Protein AF-A0A194VTD6-F1 (afdb_monomer_lite)

pLDDT: mean 92.46, std 7.03, range [59.22, 97.88]

Radius of gyration: 15.74 Å; chains: 1; bounding box: 30×42×41 Å

InterPro domains:
  IPR021122 RNA ligase domain, REL/Rln2 [PF09414] (7-98)

Structure (mmCIF, N/CA/C/O backbone):
data_AF-A0A194VTD6-F1
#
_entry.id   AF-A0A194VTD6-F1
#
loop_
_atom_site.group_PDB
_atom_site.id
_atom_site.type_symbol
_atom_site.label_atom_id
_atom_site.label_alt_id
_atom_site.label_comp_id
_atom_site.label_asym_id
_atom_site.label_entity_id
_atom_site.label_seq_id
_atom_site.pdbx_PDB_ins_code
_atom_site.Cartn_x
_atom_site.Cartn_y
_atom_site.Cartn_z
_atom_site.occupancy
_atom_site.B_iso_or_equiv
_atom_site.auth_seq_id
_atom_site.auth_comp_id
_atom_site.auth_asym_id
_atom_site.auth_atom_id
_atom_site.pdbx_PDB_model_num
ATOM 1 N N . MET A 1 1 ? -6.845 14.502 24.124 1.00 60.41 1 MET A N 1
ATOM 2 C CA . MET A 1 1 ? -7.285 13.258 23.457 1.00 60.41 1 MET A CA 1
ATOM 3 C C . MET A 1 1 ? -6.384 13.083 22.248 1.00 60.41 1 MET A C 1
ATOM 5 O O . MET A 1 1 ? -6.296 14.014 21.458 1.00 60.41 1 MET A O 1
ATOM 9 N N . VAL A 1 2 ? -5.611 12.001 22.196 1.00 68.38 2 VAL A N 1
ATOM 10 C CA . VAL A 1 2 ? -4.56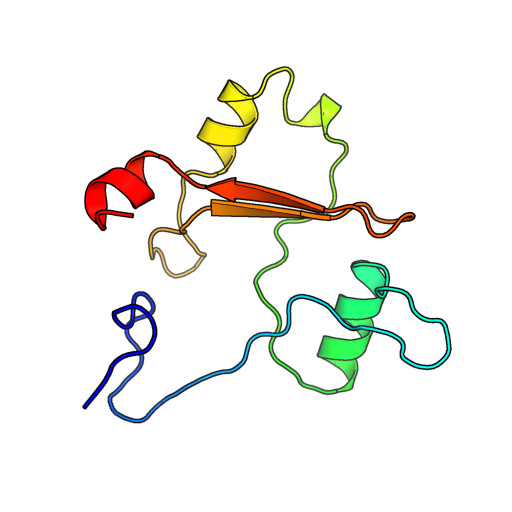8 11.802 21.178 1.00 68.38 2 VAL A CA 1
ATOM 11 C C . VAL A 1 2 ? -5.235 11.408 19.861 1.00 68.38 2 VAL A C 1
ATOM 13 O O . VAL A 1 2 ? -6.100 10.536 19.851 1.00 68.38 2 VAL A O 1
ATOM 16 N N . THR A 1 3 ? -4.879 12.070 18.764 1.00 84.06 3 THR A N 1
ATOM 17 C CA . THR A 1 3 ? -5.304 11.673 17.418 1.00 84.06 3 THR A CA 1
ATOM 18 C C . THR A 1 3 ? -4.305 10.669 16.849 1.00 84.06 3 THR A C 1
ATOM 20 O O . THR A 1 3 ? -3.101 10.784 17.078 1.00 84.06 3 THR A O 1
ATOM 23 N N . ILE A 1 4 ? -4.780 9.681 16.089 1.00 89.12 4 ILE A N 1
ATOM 24 C CA . ILE A 1 4 ? -3.889 8.776 15.355 1.00 89.12 4 ILE A CA 1
ATOM 25 C C . ILE A 1 4 ? -3.344 9.551 14.159 1.00 89.12 4 ILE A C 1
ATOM 27 O O . ILE A 1 4 ? -4.109 9.961 13.283 1.00 89.12 4 ILE A O 1
ATOM 31 N N . ASN A 1 5 ? -2.033 9.790 14.163 1.00 87.81 5 ASN A N 1
ATOM 32 C CA . ASN A 1 5 ? -1.310 10.467 13.088 1.00 87.81 5 ASN A CA 1
ATOM 33 C C . ASN A 1 5 ? -1.965 11.792 12.629 1.00 87.81 5 ASN A C 1
ATOM 35 O O . ASN A 1 5 ? -2.116 12.054 11.438 1.00 87.81 5 ASN A O 1
ATOM 39 N N . GLY A 1 6 ? -2.459 12.604 13.571 1.00 88.31 6 GLY A N 1
ATOM 40 C CA . GLY A 1 6 ? -3.089 13.894 13.265 1.00 88.31 6 GLY A CA 1
ATOM 41 C C . GLY A 1 6 ? -4.488 13.825 12.634 1.00 88.31 6 GLY A C 1
ATOM 42 O O . GLY A 1 6 ? -4.997 14.863 12.228 1.00 88.31 6 GLY A O 1
ATOM 43 N N . ASN A 1 7 ? -5.124 12.645 12.556 1.00 90.38 7 ASN A N 1
ATOM 44 C CA . ASN A 1 7 ? -6.435 12.444 11.919 1.00 90.38 7 ASN A CA 1
ATOM 45 C C . ASN A 1 7 ? -6.495 13.011 10.486 1.00 90.38 7 ASN A C 1
ATOM 47 O O . ASN A 1 7 ? -7.400 13.763 10.130 1.00 90.38 7 ASN A O 1
ATOM 51 N N . ARG A 1 8 ? -5.524 12.644 9.640 1.00 87.06 8 ARG A N 1
ATOM 52 C CA . ARG A 1 8 ? -5.418 13.129 8.244 1.00 87.06 8 ARG A CA 1
ATOM 53 C C . ARG A 1 8 ? -6.630 12.769 7.371 1.00 87.06 8 ARG A C 1
ATOM 55 O O . ARG A 1 8 ? -6.860 13.393 6.339 1.00 87.06 8 ARG A O 1
ATOM 62 N N . HIS A 1 9 ? -7.419 11.794 7.815 1.00 86.88 9 HIS A N 1
ATOM 63 C CA . HIS A 1 9 ? -8.677 11.386 7.205 1.00 86.88 9 HIS A CA 1
ATOM 64 C C . HIS A 1 9 ? -9.898 12.160 7.754 1.00 86.88 9 HIS A C 1
ATOM 66 O O . HIS A 1 9 ? -10.962 12.124 7.154 1.00 86.88 9 HIS A O 1
ATOM 72 N N . GLY A 1 10 ? -9.782 12.940 8.825 1.00 89.12 10 GLY A N 1
ATOM 73 C CA . GLY A 1 10 ? -10.894 13.772 9.297 1.00 89.12 10 GLY A CA 1
ATOM 74 C C . GLY A 1 10 ? -12.083 12.973 9.839 1.00 89.12 10 GLY A C 1
ATOM 75 O O . GLY A 1 10 ? -13.219 13.396 9.664 1.00 89.12 10 GLY A O 1
ATOM 76 N N . TYR A 1 11 ? -11.828 11.834 10.489 1.00 89.94 11 TYR A N 1
ATOM 77 C CA . TYR A 1 11 ? -12.855 11.102 11.235 1.00 89.94 11 TYR A CA 1
ATOM 78 C C . TYR A 1 11 ? -13.472 11.974 12.327 1.00 89.94 11 TYR A C 1
ATOM 80 O O . TYR A 1 11 ? -12.787 12.816 12.924 1.00 89.94 11 TYR A O 1
ATOM 88 N N . GLU A 1 12 ? -14.748 11.737 12.620 1.00 92.12 12 GLU A N 1
ATOM 89 C CA . GLU A 1 12 ? -15.414 12.362 13.756 1.00 92.12 12 GLU A CA 1
ATOM 90 C C . GLU A 1 12 ? -14.746 11.970 15.079 1.00 92.12 12 GLU A C 1
ATOM 92 O O . GLU A 1 12 ? -14.044 10.961 15.206 1.00 92.12 12 GLU A O 1
ATOM 97 N N . LYS A 1 13 ? -14.963 12.786 16.111 1.00 89.56 13 LYS A N 1
ATOM 98 C CA . LYS A 1 13 ? -14.370 12.545 17.425 1.00 89.56 13 LYS A CA 1
ATOM 99 C C . LYS A 1 13 ? -14.848 11.202 17.987 1.00 89.56 13 LYS A C 1
ATOM 101 O O . LYS A 1 13 ? -16.033 11.015 18.229 1.00 89.56 13 LYS A O 1
ATOM 106 N N . GLY A 1 14 ? -13.897 10.316 18.275 1.00 88.50 14 GLY A N 1
ATOM 107 C CA . GLY A 1 14 ? -14.169 8.985 18.823 1.00 88.50 14 GLY A CA 1
ATOM 108 C C . GLY A 1 14 ? -14.494 7.925 17.769 1.00 88.50 14 GLY A C 1
ATOM 109 O O . GLY A 1 14 ? -14.682 6.771 18.142 1.00 88.50 14 GLY A O 1
ATOM 110 N N . GLN A 1 15 ? -14.523 8.285 16.482 1.00 92.25 15 GLN A N 1
ATOM 111 C CA . GLN A 1 15 ? -14.637 7.321 15.393 1.00 92.25 15 GLN A CA 1
ATOM 112 C C . GLN A 1 15 ? -13.265 6.879 14.895 1.00 92.25 15 GLN A C 1
ATOM 114 O O . GLN A 1 15 ? -12.337 7.679 14.746 1.00 92.25 15 GLN A O 1
ATOM 119 N N . HIS A 1 16 ? -13.164 5.584 14.615 1.00 91.69 16 HIS A N 1
ATOM 120 C CA . HIS A 1 16 ? -11.982 4.940 14.071 1.00 91.69 16 HIS A CA 1
ATOM 121 C C . HIS A 1 16 ? -12.417 3.819 13.136 1.00 91.69 16 HIS A C 1
ATOM 123 O O . HIS A 1 16 ? -13.374 3.104 13.423 1.00 91.69 16 HIS A O 1
ATOM 129 N N . GLU A 1 17 ? -11.670 3.638 12.056 1.00 93.12 17 GLU A N 1
ATOM 130 C CA . GLU A 1 17 ? -11.852 2.530 11.128 1.00 93.12 17 GLU A CA 1
ATOM 131 C C . GLU A 1 17 ? -10.524 1.806 10.926 1.00 93.12 17 GLU A C 1
ATOM 133 O O . GLU A 1 17 ? -9.448 2.412 10.940 1.00 93.12 17 GLU A O 1
ATOM 138 N N . PHE A 1 18 ? -10.610 0.492 10.746 1.00 95.19 18 PHE A N 1
ATOM 139 C CA . PHE A 1 18 ? -9.474 -0.357 10.429 1.00 95.19 18 PHE A CA 1
ATOM 140 C C . PHE A 1 18 ? -9.497 -0.703 8.943 1.00 95.19 18 PHE A C 1
ATOM 142 O O . PHE A 1 18 ? -10.514 -1.168 8.438 1.00 95.19 18 PHE A O 1
ATOM 149 N N . PHE A 1 19 ? -8.357 -0.532 8.273 1.00 96.38 19 PHE A N 1
ATOM 150 C CA . PHE A 1 19 ? -8.183 -0.905 6.873 1.00 96.38 19 PHE A CA 1
ATOM 151 C C . PHE A 1 19 ? -7.096 -1.966 6.757 1.00 96.38 19 PHE A C 1
ATOM 153 O O . PHE A 1 19 ? -5.922 -1.700 7.033 1.00 96.38 19 PHE A O 1
ATOM 160 N N . VAL A 1 20 ? -7.468 -3.163 6.309 1.00 97.81 20 VAL A N 1
ATOM 161 C CA . VAL A 1 20 ? -6.493 -4.209 6.015 1.00 97.81 20 VAL A CA 1
ATOM 162 C C . VAL A 1 20 ? -5.671 -3.807 4.794 1.00 97.81 20 VAL A C 1
ATOM 164 O O . VAL A 1 20 ? -6.189 -3.301 3.798 1.00 97.81 20 VAL A O 1
ATOM 167 N N . TYR A 1 21 ? -4.363 -4.028 4.870 1.00 96.88 21 TYR A N 1
ATOM 168 C CA . TYR A 1 21 ? -3.482 -3.900 3.714 1.00 96.88 21 TYR A CA 1
ATOM 169 C C . TYR A 1 21 ? -2.843 -5.235 3.343 1.00 96.88 21 TYR A C 1
ATOM 171 O O . TYR A 1 21 ? -2.560 -5.448 2.171 1.00 96.88 21 TYR A O 1
ATOM 179 N N . THR A 1 22 ? -2.594 -6.136 4.292 1.00 95.69 22 THR A N 1
ATOM 180 C CA . THR A 1 22 ? -1.986 -7.452 4.052 1.00 95.69 22 THR A CA 1
ATOM 181 C C . THR A 1 22 ? -2.543 -8.466 5.038 1.00 95.69 22 THR A C 1
ATOM 183 O O . THR A 1 22 ? -2.922 -8.091 6.146 1.00 95.69 22 THR A O 1
ATOM 186 N N . ILE A 1 23 ? -2.520 -9.739 4.655 1.00 95.44 23 ILE A N 1
ATOM 187 C CA . ILE A 1 23 ? -2.793 -10.872 5.543 1.00 95.44 23 ILE A CA 1
ATOM 188 C C . ILE A 1 23 ? -1.525 -11.729 5.626 1.00 95.44 23 ILE A C 1
ATOM 190 O O . ILE A 1 23 ? -0.799 -11.865 4.637 1.00 95.44 23 ILE A O 1
ATOM 194 N N . TRP A 1 24 ? -1.226 -12.235 6.820 1.00 95.69 24 TRP A N 1
ATOM 195 C CA . TRP A 1 24 ? -0.128 -13.165 7.071 1.00 95.69 24 TRP A CA 1
ATOM 196 C C . TRP A 1 24 ? -0.707 -14.543 7.368 1.00 95.69 24 TRP A C 1
ATOM 198 O O . TRP A 1 24 ? -1.525 -14.679 8.278 1.00 95.69 24 TRP A O 1
ATOM 208 N N . ASP A 1 25 ? -0.281 -15.539 6.602 1.00 95.00 25 ASP A N 1
ATOM 209 C CA . ASP A 1 25 ? -0.588 -16.939 6.856 1.00 95.00 25 ASP A CA 1
ATOM 210 C C . ASP A 1 25 ? 0.373 -17.467 7.926 1.00 95.00 25 ASP A C 1
ATOM 212 O O . ASP A 1 25 ? 1.584 -17.550 7.708 1.00 95.00 25 ASP A O 1
ATOM 216 N N . ILE A 1 26 ? -0.159 -17.789 9.107 1.00 97.62 26 ILE A N 1
ATOM 217 C CA . ILE A 1 26 ? 0.645 -18.296 10.224 1.00 97.62 26 ILE A CA 1
ATOM 218 C C . ILE A 1 26 ? 1.146 -19.714 9.931 1.00 97.62 26 ILE A C 1
ATOM 220 O O . ILE A 1 26 ? 2.275 -20.032 10.293 1.00 97.62 26 ILE A O 1
ATOM 224 N N . ASP A 1 27 ? 0.375 -20.553 9.248 1.00 97.75 27 ASP A N 1
ATOM 225 C CA . ASP A 1 27 ? 0.767 -21.943 9.012 1.00 97.75 27 ASP A CA 1
ATOM 226 C C . ASP A 1 27 ? 1.823 -22.035 7.906 1.00 97.75 27 ASP A C 1
ATOM 228 O O . ASP A 1 27 ? 2.787 -22.794 8.015 1.00 97.75 27 ASP A O 1
ATOM 232 N N . ARG A 1 28 ? 1.683 -21.218 6.855 1.00 94.81 28 ARG A N 1
ATOM 233 C CA . ARG A 1 28 ? 2.635 -21.168 5.732 1.00 94.81 28 ARG A CA 1
ATOM 234 C C . ARG A 1 28 ? 3.809 -20.221 5.949 1.00 94.81 28 ARG A C 1
ATOM 236 O O . ARG A 1 28 ? 4.767 -20.271 5.184 1.00 94.81 28 ARG A O 1
ATOM 243 N N . GLN A 1 29 ? 3.751 -19.381 6.984 1.00 95.25 29 GLN A N 1
ATOM 244 C CA . GLN A 1 29 ? 4.769 -18.370 7.285 1.00 95.25 29 GLN A CA 1
ATOM 245 C C . GLN A 1 29 ? 5.050 -17.450 6.084 1.00 95.25 29 GLN A C 1
ATOM 247 O O . GLN A 1 29 ? 6.197 -17.109 5.787 1.00 95.25 29 GLN A O 1
ATOM 252 N N . GLU A 1 30 ? 3.990 -17.029 5.393 1.00 93.69 30 GLU A N 1
ATOM 253 C CA . GLU A 1 30 ? 4.087 -16.155 4.227 1.00 93.69 30 GLU A CA 1
ATOM 254 C C . GLU A 1 30 ? 2.967 -15.111 4.188 1.00 93.69 30 GLU A C 1
ATOM 256 O O . GLU A 1 30 ? 1.913 -15.244 4.814 1.00 93.69 30 GLU A O 1
ATOM 261 N N . ARG A 1 31 ? 3.189 -14.029 3.433 1.00 94.25 31 ARG A N 1
ATOM 262 C CA . ARG A 1 31 ? 2.123 -13.062 3.146 1.00 94.25 31 ARG A CA 1
ATOM 263 C C . ARG A 1 31 ? 1.211 -13.634 2.075 1.00 94.25 31 ARG A C 1
ATOM 265 O O . ARG A 1 31 ? 1.696 -14.124 1.060 1.00 94.25 31 ARG A O 1
ATOM 272 N N . PHE A 1 32 ? -0.094 -13.451 2.246 1.00 95.25 32 PHE A N 1
ATOM 273 C CA . PHE A 1 32 ? -1.037 -13.698 1.164 1.00 95.25 32 PHE A CA 1
ATOM 274 C C . PHE A 1 32 ? -0.683 -12.854 -0.069 1.00 95.25 32 PHE A C 1
ATOM 276 O O . PHE A 1 32 ? -0.368 -11.663 0.074 1.00 95.25 32 PHE A O 1
ATOM 283 N N . PRO A 1 33 ? -0.806 -13.421 -1.283 1.00 95.62 33 PRO A N 1
ATOM 284 C CA . PRO A 1 33 ? -0.822 -12.637 -2.508 1.00 95.62 33 PRO A CA 1
ATOM 285 C C . PRO A 1 33 ? -1.860 -11.504 -2.423 1.00 95.62 33 PRO A C 1
ATOM 287 O O . PRO A 1 33 ? -2.907 -11.683 -1.788 1.00 95.62 33 PRO A O 1
ATOM 290 N N . PRO A 1 34 ? -1.632 -10.346 -3.072 1.00 96.62 34 PRO A N 1
ATOM 291 C CA . PRO A 1 34 ? -2.569 -9.222 -3.035 1.00 96.62 34 PRO A CA 1
ATOM 292 C C . PRO A 1 34 ? -4.005 -9.610 -3.419 1.00 96.62 34 PRO A C 1
ATOM 294 O O . PRO A 1 34 ? -4.933 -9.258 -2.697 1.00 96.62 34 PRO A O 1
ATOM 297 N N . GLY A 1 35 ? -4.177 -10.429 -4.464 1.00 96.50 35 GLY A N 1
ATOM 298 C CA . GLY A 1 35 ? -5.502 -10.875 -4.911 1.00 96.50 35 GLY A CA 1
ATOM 299 C C . GLY A 1 35 ? -6.223 -11.746 -3.882 1.00 96.50 35 GLY A C 1
ATOM 300 O O . GLY A 1 35 ? -7.422 -11.591 -3.675 1.00 96.50 35 GLY A O 1
ATOM 301 N N . LEU A 1 36 ? -5.483 -12.596 -3.161 1.00 96.12 36 LEU A N 1
ATOM 302 C CA . LEU A 1 36 ? -6.048 -13.393 -2.072 1.00 96.12 36 LEU A CA 1
ATOM 303 C C . LEU A 1 36 ? -6.403 -12.510 -0.868 1.00 96.12 36 LEU A C 1
ATOM 305 O O . LEU A 1 36 ? -7.429 -12.718 -0.233 1.00 96.12 36 LEU A O 1
ATOM 309 N N . THR A 1 37 ? -5.598 -11.481 -0.581 1.00 96.44 37 THR A N 1
ATOM 310 C CA . THR A 1 37 ? -5.938 -10.488 0.450 1.00 96.44 37 THR A CA 1
ATOM 311 C C . THR A 1 37 ? -7.248 -9.764 0.117 1.00 96.44 37 THR A C 1
ATOM 313 O O . THR A 1 37 ? -8.077 -9.599 1.008 1.00 96.44 37 THR A O 1
ATOM 316 N N . GLU A 1 38 ? -7.455 -9.367 -1.144 1.00 97.50 38 GLU A N 1
ATOM 317 C CA . GLU A 1 38 ? -8.701 -8.733 -1.611 1.00 97.50 38 GLU A CA 1
ATOM 318 C C . GLU A 1 38 ? -9.914 -9.658 -1.482 1.00 97.50 38 GLU A C 1
ATOM 320 O O . GLU A 1 38 ? -10.952 -9.259 -0.948 1.00 97.50 38 GLU A O 1
ATOM 325 N N . GLU A 1 39 ? -9.777 -10.906 -1.935 1.00 97.50 39 GLU A N 1
ATOM 326 C CA . GLU A 1 39 ? -10.829 -11.917 -1.830 1.00 97.50 39 GLU A CA 1
ATOM 327 C C . GLU A 1 39 ? -11.245 -12.132 -0.371 1.00 97.50 39 GLU A C 1
ATOM 329 O O . GLU A 1 39 ? -12.432 -12.062 -0.039 1.00 97.50 39 GLU A O 1
ATOM 334 N N . TRP A 1 40 ? -10.266 -12.317 0.517 1.00 97.62 40 TRP A N 1
ATOM 335 C CA . TRP A 1 40 ? -10.518 -12.566 1.931 1.00 97.62 40 TRP A CA 1
ATOM 336 C C . TRP A 1 40 ? -11.111 -11.350 2.632 1.00 97.62 40 TRP A C 1
ATOM 338 O O . TRP A 1 40 ? -12.113 -11.499 3.330 1.00 97.62 40 TRP A O 1
ATOM 348 N N . ALA A 1 41 ? -10.565 -10.150 2.406 1.00 97.31 41 ALA A N 1
ATOM 349 C CA . ALA A 1 41 ? -11.106 -8.914 2.967 1.00 97.31 41 ALA A CA 1
ATOM 350 C C . ALA A 1 41 ? -12.587 -8.742 2.599 1.00 97.31 41 ALA A C 1
ATOM 352 O O . ALA A 1 41 ? -13.422 -8.510 3.474 1.00 97.31 41 ALA A O 1
ATOM 353 N N . LYS A 1 42 ? -12.929 -8.965 1.323 1.00 97.12 42 LYS A N 1
ATOM 354 C CA . LYS A 1 42 ? -14.313 -8.921 0.843 1.00 97.12 42 LYS A CA 1
ATOM 355 C C . LYS A 1 42 ? -15.183 -10.004 1.483 1.00 97.12 42 LYS A C 1
ATOM 357 O O . LYS A 1 42 ? -16.282 -9.694 1.934 1.00 97.12 42 LYS A O 1
ATOM 362 N N . SER A 1 43 ? -14.711 -11.251 1.528 1.00 97.88 43 SER A N 1
ATOM 363 C CA . SER A 1 43 ? -15.478 -12.380 2.080 1.00 97.88 43 SER A CA 1
ATOM 364 C C . SER A 1 43 ? -15.785 -12.223 3.574 1.00 97.88 43 SER A C 1
ATOM 366 O O . SER A 1 43 ? -16.851 -12.629 4.029 1.00 97.88 43 SER A O 1
ATOM 368 N N . LEU A 1 44 ? -14.879 -11.585 4.320 1.00 97.06 44 LEU A N 1
ATOM 369 C CA . LEU A 1 44 ? -14.996 -11.353 5.758 1.00 97.06 44 LEU A CA 1
ATOM 370 C C . LEU A 1 44 ? -15.661 -10.011 6.102 1.00 97.06 44 LEU A C 1
ATOM 372 O O . LEU A 1 44 ? -15.854 -9.716 7.279 1.00 97.06 44 LEU A O 1
ATOM 376 N N . GLY A 1 45 ? -15.989 -9.181 5.105 1.00 97.12 45 GLY A N 1
ATOM 377 C CA . GLY A 1 45 ? -16.554 -7.847 5.326 1.00 97.12 45 GLY A CA 1
ATOM 378 C C . GLY A 1 45 ? -15.585 -6.863 5.992 1.00 97.12 45 GLY A C 1
ATOM 379 O O . GLY A 1 45 ? -16.023 -5.939 6.675 1.00 97.12 45 GLY A O 1
ATOM 380 N N . ILE A 1 46 ? -14.273 -7.054 5.822 1.00 96.75 46 ILE A N 1
ATOM 381 C CA . ILE A 1 46 ? -13.234 -6.182 6.378 1.00 96.75 46 ILE A CA 1
ATOM 382 C C . ILE A 1 46 ? -12.900 -5.094 5.355 1.00 96.75 46 ILE A C 1
ATOM 384 O O . ILE A 1 46 ? -12.626 -5.384 4.190 1.00 96.75 46 ILE A O 1
ATOM 388 N N . LEU A 1 47 ? -12.879 -3.833 5.793 1.00 96.94 47 LEU A N 1
ATOM 389 C CA . LEU A 1 47 ? -12.462 -2.721 4.941 1.00 96.94 47 LEU A CA 1
ATOM 390 C C . LEU A 1 47 ? -10.992 -2.877 4.545 1.00 96.94 47 LEU A C 1
ATOM 392 O O . LEU A 1 47 ? -10.133 -3.149 5.383 1.00 96.94 47 LEU A O 1
ATOM 396 N N . GLN A 1 48 ? -10.694 -2.664 3.267 1.00 96.56 48 GLN A N 1
ATOM 397 C CA . GLN A 1 48 ? -9.345 -2.722 2.716 1.00 96.56 48 GLN A CA 1
ATOM 398 C C . GLN A 1 48 ? -8.882 -1.330 2.295 1.00 96.56 48 GLN A C 1
ATOM 400 O O . GLN A 1 48 ? -9.680 -0.502 1.851 1.00 96.56 48 GLN A O 1
ATOM 405 N N . VAL A 1 49 ? -7.578 -1.067 2.404 1.00 95.69 49 VAL A N 1
ATOM 406 C CA . VAL A 1 49 ? -6.983 0.124 1.782 1.00 95.69 49 VAL A CA 1
ATOM 407 C C . VAL A 1 49 ? -7.292 0.152 0.273 1.00 95.69 49 VAL A C 1
ATOM 409 O O . VAL A 1 49 ? -7.340 -0.910 -0.350 1.00 95.69 49 VAL A O 1
ATOM 412 N N . PRO A 1 50 ? -7.461 1.330 -0.355 1.00 94.00 50 PRO A N 1
ATOM 413 C CA . PRO A 1 50 ? -7.763 1.397 -1.783 1.00 94.00 50 PRO A CA 1
ATOM 414 C C . PRO A 1 50 ? -6.701 0.701 -2.647 1.00 94.00 50 PRO A C 1
ATOM 416 O O . PRO A 1 50 ? -5.523 1.067 -2.609 1.00 94.00 50 PRO A O 1
ATOM 419 N N . VAL A 1 51 ? -7.125 -0.268 -3.461 1.00 95.12 51 VAL A N 1
ATOM 420 C CA . VAL A 1 51 ? -6.285 -0.923 -4.473 1.00 95.12 51 VAL A CA 1
ATOM 421 C C . VAL A 1 51 ? -6.457 -0.181 -5.794 1.00 95.12 51 VAL A C 1
ATOM 423 O O . VAL A 1 51 ? -7.543 -0.153 -6.364 1.00 95.12 51 VAL A O 1
ATOM 426 N N . LEU A 1 52 ? -5.385 0.452 -6.278 1.00 94.06 52 LEU A N 1
ATOM 427 C CA . LEU A 1 52 ? -5.430 1.253 -7.510 1.00 94.06 52 LEU A CA 1
ATOM 428 C C . LEU A 1 52 ? -5.317 0.414 -8.792 1.00 94.06 52 LEU A C 1
ATOM 430 O O . LEU A 1 52 ? -5.522 0.941 -9.883 1.00 94.06 52 LEU A O 1
ATOM 434 N N . GLY A 1 53 ? -4.982 -0.871 -8.665 1.00 95.31 53 GLY A N 1
ATOM 435 C CA . GLY A 1 53 ? -4.881 -1.820 -9.768 1.00 95.31 53 GLY A CA 1
ATOM 436 C C . GLY A 1 53 ? -3.579 -2.617 -9.767 1.00 95.31 53 GLY A C 1
ATOM 437 O O . GLY A 1 53 ? -2.725 -2.469 -8.891 1.00 95.31 53 GLY A O 1
ATOM 438 N N . TYR A 1 54 ? -3.442 -3.458 -10.789 1.00 96.94 54 TYR A N 1
ATOM 439 C CA . TYR A 1 54 ? -2.306 -4.346 -11.013 1.00 96.94 54 TYR A CA 1
ATOM 440 C C . TYR A 1 54 ? -1.528 -3.883 -12.238 1.00 96.94 54 TYR A C 1
ATOM 442 O O . TYR A 1 54 ? -2.105 -3.674 -13.303 1.00 96.94 54 TYR A O 1
ATOM 450 N N . VAL A 1 55 ? -0.217 -3.719 -12.086 1.00 96.50 55 VAL A N 1
ATOM 451 C CA . VAL A 1 55 ? 0.658 -3.162 -13.123 1.00 96.50 55 VAL A CA 1
ATOM 452 C C . VAL A 1 55 ? 1.992 -3.893 -13.142 1.00 96.50 55 VAL A C 1
ATOM 454 O O . VAL A 1 55 ? 2.428 -4.432 -12.121 1.00 96.50 55 VAL A O 1
ATOM 457 N N . LYS A 1 56 ? 2.685 -3.864 -14.281 1.00 96.38 56 LYS A N 1
ATOM 458 C CA . LYS A 1 56 ? 4.121 -4.149 -14.314 1.00 96.38 56 LYS A CA 1
ATOM 459 C C . LYS A 1 56 ? 4.866 -2.838 -14.095 1.00 96.38 56 LYS A C 1
ATOM 461 O O . LYS A 1 56 ? 4.520 -1.828 -14.698 1.00 96.38 56 LYS A O 1
ATOM 466 N N . LEU A 1 57 ? 5.897 -2.853 -13.250 1.00 94.50 57 LEU A N 1
ATOM 467 C CA . LEU A 1 57 ? 6.679 -1.644 -12.962 1.00 94.50 57 LEU A CA 1
ATOM 468 C C . LEU A 1 57 ? 7.246 -0.968 -14.225 1.00 94.50 57 LEU A C 1
ATOM 470 O O . LEU A 1 57 ? 7.075 0.244 -14.326 1.00 94.50 57 LEU A O 1
ATOM 474 N N . PRO A 1 58 ? 7.812 -1.695 -15.213 1.00 96.19 58 PRO A N 1
ATOM 475 C CA . PRO A 1 58 ? 8.328 -1.068 -16.432 1.00 96.19 58 PRO A CA 1
ATOM 476 C C . PRO A 1 58 ? 7.260 -0.368 -17.284 1.00 96.19 58 PRO A C 1
ATOM 478 O O . PRO A 1 58 ? 7.585 0.560 -18.014 1.00 96.19 58 PRO A O 1
ATOM 481 N N . ASP A 1 59 ? 5.989 -0.771 -17.173 1.00 97.75 59 ASP A N 1
ATOM 482 C CA . ASP A 1 59 ? 4.890 -0.154 -17.930 1.00 97.75 59 ASP A CA 1
ATOM 483 C C . ASP A 1 59 ? 4.479 1.201 -17.328 1.00 97.75 59 ASP A C 1
ATOM 485 O O . ASP A 1 59 ? 3.793 1.996 -17.971 1.00 97.75 59 ASP A O 1
ATOM 489 N N . ILE A 1 60 ? 4.864 1.465 -16.073 1.00 96.62 60 ILE A N 1
ATOM 490 C CA . ILE A 1 60 ? 4.468 2.673 -15.349 1.00 96.62 60 ILE A CA 1
ATOM 491 C C . ILE A 1 60 ? 5.643 3.586 -14.990 1.00 96.62 60 ILE A C 1
ATOM 493 O O . ILE A 1 60 ? 5.425 4.784 -14.817 1.00 96.62 60 ILE A O 1
ATOM 497 N N . ALA A 1 61 ? 6.868 3.084 -14.882 1.00 97.44 61 ALA A N 1
ATOM 498 C CA . ALA A 1 61 ? 8.017 3.881 -14.472 1.00 97.44 61 ALA A CA 1
ATOM 499 C C . ALA A 1 61 ? 9.312 3.364 -15.101 1.00 97.44 61 ALA A C 1
ATOM 501 O O . ALA A 1 61 ? 9.558 2.159 -15.128 1.00 97.44 61 ALA A O 1
ATOM 502 N N . SER A 1 62 ? 10.155 4.294 -15.549 1.00 97.25 62 SER A N 1
ATOM 503 C CA . SER A 1 62 ? 11.519 4.019 -16.022 1.00 97.25 62 SER A CA 1
ATOM 504 C C . SER A 1 62 ? 12.585 4.495 -15.028 1.00 97.25 62 SER A C 1
ATOM 506 O O . SER A 1 62 ? 13.761 4.176 -15.185 1.00 97.25 62 SER A O 1
ATOM 508 N N . SER A 1 63 ? 12.182 5.256 -14.007 1.00 97.56 63 SER A N 1
ATOM 509 C CA . SER A 1 63 ? 13.059 5.865 -13.007 1.00 97.56 63 SER A CA 1
ATOM 510 C C . SER A 1 63 ? 12.407 5.931 -11.619 1.00 97.56 63 SER A C 1
ATOM 512 O O . SER A 1 63 ? 11.200 5.718 -11.459 1.00 97.56 63 SER A O 1
ATOM 514 N N . ASN A 1 64 ? 13.204 6.255 -10.597 1.00 96.06 64 ASN A N 1
ATOM 515 C CA . ASN A 1 64 ? 12.682 6.522 -9.255 1.00 96.06 64 ASN A CA 1
ATOM 516 C C . ASN A 1 64 ? 11.856 7.817 -9.226 1.00 96.06 64 ASN A C 1
ATOM 518 O O . ASN A 1 64 ? 10.877 7.909 -8.488 1.00 96.06 64 ASN A O 1
ATOM 522 N N . GLU A 1 65 ? 12.220 8.799 -10.047 1.00 97.06 65 GLU A N 1
ATOM 523 C CA . GLU A 1 65 ? 11.519 10.069 -10.207 1.00 97.06 65 GLU A CA 1
ATOM 524 C C . GLU A 1 65 ? 10.092 9.855 -10.728 1.00 97.06 65 GLU A C 1
ATOM 526 O O . GLU A 1 65 ? 9.152 10.439 -10.186 1.00 97.06 65 GLU A O 1
ATOM 531 N N . ASP A 1 66 ? 9.899 8.944 -11.688 1.00 97.50 66 ASP A N 1
ATOM 532 C CA . ASP A 1 66 ? 8.564 8.572 -12.176 1.00 97.50 66 ASP A CA 1
ATOM 533 C C . ASP A 1 66 ? 7.701 7.972 -11.055 1.00 97.50 66 ASP A C 1
ATOM 535 O O . ASP A 1 66 ? 6.509 8.270 -10.930 1.00 97.50 66 ASP A O 1
ATOM 539 N N . LEU A 1 67 ? 8.299 7.128 -10.207 1.00 97.56 67 LEU A N 1
ATOM 540 C CA . LEU A 1 67 ? 7.611 6.540 -9.058 1.00 97.56 67 LEU A CA 1
ATOM 541 C C . LEU A 1 67 ? 7.249 7.602 -8.010 1.00 97.56 67 LEU A C 1
ATOM 543 O O . LEU A 1 67 ? 6.149 7.549 -7.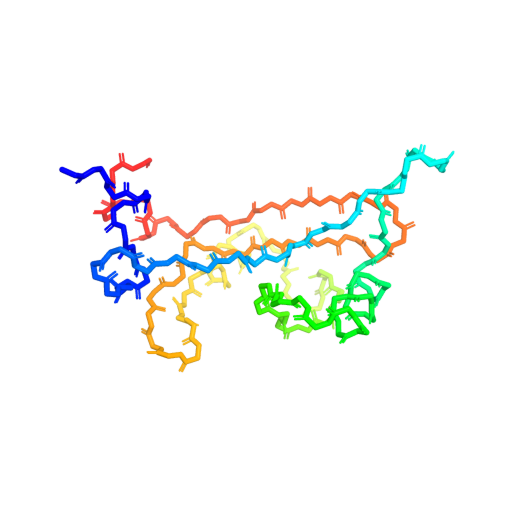452 1.00 97.56 67 LEU A O 1
ATOM 547 N N . LEU A 1 68 ? 8.143 8.562 -7.754 1.00 97.00 68 LEU A N 1
ATOM 548 C CA . LEU A 1 68 ? 7.902 9.687 -6.845 1.00 97.00 68 LEU A CA 1
ATOM 549 C C . LEU A 1 68 ? 6.772 10.586 -7.350 1.00 97.00 68 LEU A C 1
ATOM 551 O O . LEU A 1 68 ? 5.920 10.987 -6.557 1.00 97.00 68 LEU A O 1
ATOM 555 N N . GLU A 1 69 ? 6.718 10.870 -8.652 1.00 95.88 69 GLU A N 1
ATOM 556 C CA . GLU A 1 69 ? 5.619 11.635 -9.244 1.00 95.88 69 GLU A CA 1
ATOM 557 C C . GLU A 1 69 ? 4.287 10.896 -9.086 1.00 95.88 69 GLU A C 1
ATOM 559 O O . GLU A 1 69 ? 3.293 11.476 -8.655 1.00 95.88 69 GLU A O 1
ATOM 564 N N . ARG A 1 70 ? 4.275 9.580 -9.321 1.00 94.88 70 ARG A N 1
ATOM 565 C CA . ARG A 1 70 ? 3.080 8.746 -9.120 1.00 94.88 70 ARG A CA 1
ATOM 566 C C . ARG A 1 70 ? 2.632 8.661 -7.668 1.00 94.88 70 ARG A C 1
ATOM 568 O O . ARG A 1 70 ? 1.434 8.533 -7.416 1.00 94.88 70 ARG A O 1
ATOM 575 N N . ALA A 1 71 ? 3.558 8.704 -6.712 1.00 96.12 71 ALA A N 1
ATOM 576 C CA . ALA A 1 71 ? 3.218 8.682 -5.293 1.00 96.12 71 ALA A CA 1
ATOM 577 C C . ALA A 1 71 ? 2.364 9.894 -4.891 1.00 96.12 71 ALA A C 1
ATOM 579 O O . ALA A 1 71 ? 1.453 9.752 -4.068 1.00 96.12 71 ALA A O 1
ATOM 580 N N . LYS A 1 72 ? 2.586 11.053 -5.526 1.00 94.00 72 LYS A N 1
ATOM 581 C CA . LYS A 1 72 ? 1.752 12.249 -5.349 1.00 94.00 72 LYS A CA 1
ATOM 582 C C . LYS A 1 72 ? 0.314 11.969 -5.771 1.00 94.00 72 LYS A C 1
ATOM 584 O O . LYS A 1 72 ? 0.051 11.151 -6.646 1.00 94.00 72 LYS A O 1
ATOM 589 N N . GLY A 1 73 ? -0.642 12.667 -5.165 1.00 88.25 73 GLY A N 1
ATOM 590 C CA . GLY A 1 73 ? -2.041 12.619 -5.586 1.00 88.25 73 GLY A CA 1
ATOM 591 C C . GLY A 1 73 ? -3.028 12.663 -4.430 1.00 88.25 73 GLY A C 1
ATOM 592 O O . GLY A 1 73 ? -2.705 13.068 -3.309 1.00 88.25 73 GLY A O 1
ATOM 593 N N . ARG A 1 74 ? -4.264 12.259 -4.722 1.00 88.75 74 ARG A N 1
ATOM 594 C CA . ARG A 1 74 ? -5.386 12.275 -3.781 1.00 88.75 74 ARG A CA 1
ATOM 595 C C . ARG A 1 74 ? -6.107 10.928 -3.768 1.00 88.75 74 ARG A C 1
ATOM 597 O O . ARG A 1 74 ? -6.017 10.164 -4.730 1.00 88.75 74 ARG A O 1
ATOM 604 N N . HIS A 1 75 ? -6.775 10.633 -2.660 1.00 84.75 75 HIS A N 1
ATOM 605 C CA . HIS A 1 75 ? -7.779 9.576 -2.571 1.00 84.75 75 HIS A CA 1
ATOM 606 C C . HIS A 1 75 ? -9.049 9.987 -3.336 1.00 84.75 75 HIS A C 1
ATOM 608 O O . HIS A 1 75 ? -9.187 11.145 -3.735 1.00 84.75 75 HIS A O 1
ATOM 614 N N . ALA A 1 76 ? -9.980 9.049 -3.533 1.00 81.62 76 ALA A N 1
ATOM 615 C CA . ALA A 1 76 ? -11.241 9.303 -4.240 1.00 81.62 76 ALA A CA 1
ATOM 616 C C . ALA A 1 76 ? -12.086 10.416 -3.587 1.00 81.62 76 ALA A C 1
ATOM 618 O O . ALA A 1 76 ? -12.758 11.173 -4.274 1.00 81.62 76 ALA A O 1
ATOM 619 N N . ASP A 1 77 ? -11.986 10.564 -2.267 1.00 81.62 77 ASP A N 1
ATOM 620 C CA . ASP A 1 77 ? -12.609 11.640 -1.479 1.00 81.62 77 ASP A CA 1
ATOM 621 C C . ASP A 1 77 ? -11.880 12.999 -1.558 1.00 81.62 77 ASP A C 1
ATOM 623 O O . ASP A 1 77 ? -12.233 13.947 -0.858 1.00 81.62 77 ASP A O 1
ATOM 627 N N . GLY A 1 78 ? -10.831 13.108 -2.375 1.00 84.25 78 GLY A N 1
ATOM 628 C CA . GLY A 1 78 ? -10.078 14.340 -2.575 1.00 84.25 78 GLY A CA 1
ATOM 629 C C . GLY A 1 78 ? -9.012 14.633 -1.517 1.00 84.25 78 GLY A C 1
ATOM 630 O O . GLY A 1 78 ? -8.259 15.592 -1.691 1.00 84.25 78 GLY A O 1
ATOM 631 N N . ARG A 1 79 ? -8.849 13.842 -0.451 1.00 84.81 79 ARG A N 1
ATOM 632 C CA . ARG A 1 79 ? -7.764 14.040 0.532 1.00 84.81 79 ARG A CA 1
ATOM 633 C C . ARG A 1 79 ? -6.411 13.675 -0.074 1.00 84.81 79 ARG A C 1
ATOM 635 O O . ARG A 1 79 ? -6.310 12.739 -0.862 1.00 84.81 79 ARG A O 1
ATOM 642 N N . LYS A 1 80 ? -5.352 14.414 0.275 1.00 88.25 80 LYS A N 1
ATOM 643 C CA . LYS A 1 80 ? -3.990 14.140 -0.218 1.00 88.25 80 LYS A CA 1
ATOM 644 C C . LYS A 1 80 ? -3.493 12.818 0.369 1.00 88.25 80 LYS A C 1
ATOM 646 O O . LYS A 1 80 ? -3.577 12.639 1.580 1.00 88.25 80 LYS A O 1
ATOM 651 N N . ARG A 1 81 ? -2.977 11.926 -0.478 1.00 92.31 81 ARG A N 1
ATOM 652 C CA . ARG A 1 81 ? -2.369 10.669 -0.018 1.00 92.31 81 ARG A CA 1
ATOM 653 C C . ARG A 1 81 ? -0.921 10.892 0.408 1.00 92.31 81 ARG A C 1
ATOM 655 O O . ARG A 1 81 ? -0.243 11.756 -0.143 1.00 92.31 81 ARG A O 1
ATOM 662 N N . GLU A 1 82 ? -0.460 10.089 1.359 1.00 94.88 82 GLU A N 1
ATOM 663 C CA . GLU A 1 82 ? 0.939 10.054 1.806 1.00 94.88 82 GLU A CA 1
ATOM 664 C C . GLU A 1 82 ? 1.879 9.508 0.729 1.00 94.88 82 GLU A C 1
ATOM 666 O O . GLU A 1 82 ? 2.988 9.999 0.536 1.00 94.88 82 GLU A O 1
ATOM 671 N N . GLY A 1 83 ? 1.417 8.494 0.002 1.00 96.31 83 GLY A N 1
ATOM 672 C CA . GLY A 1 83 ? 2.203 7.808 -1.007 1.00 96.31 83 GLY A CA 1
ATOM 673 C C . GLY A 1 83 ? 1.494 6.569 -1.531 1.00 96.31 83 GLY A C 1
ATOM 674 O O . GLY A 1 83 ? 0.271 6.442 -1.424 1.00 96.31 83 GLY A O 1
ATOM 675 N N . LEU A 1 84 ? 2.278 5.652 -2.092 1.00 97.38 84 LEU A N 1
ATOM 676 C CA . LEU A 1 84 ? 1.816 4.379 -2.642 1.00 97.38 84 LEU A CA 1
ATOM 677 C C . LEU A 1 84 ? 2.639 3.214 -2.093 1.00 97.38 84 LEU A C 1
ATOM 679 O O . LEU A 1 84 ? 3.832 3.347 -1.814 1.00 97.38 84 LEU A O 1
ATOM 683 N N . VAL A 1 85 ? 1.998 2.053 -1.981 1.00 97.88 85 VAL A N 1
ATOM 684 C CA . VAL A 1 85 ? 2.643 0.784 -1.633 1.00 97.88 85 VAL A CA 1
ATOM 685 C C . VAL A 1 85 ? 2.533 -0.148 -2.829 1.00 97.88 85 VAL A C 1
ATOM 687 O O . VAL A 1 85 ? 1.433 -0.418 -3.305 1.00 97.88 85 VAL A O 1
ATOM 690 N N . TYR A 1 86 ? 3.669 -0.662 -3.284 1.00 97.56 86 TYR A N 1
ATOM 691 C CA . TYR A 1 86 ? 3.766 -1.642 -4.356 1.00 97.56 86 TYR A CA 1
ATOM 692 C C . TYR A 1 86 ? 4.048 -3.011 -3.749 1.00 97.56 86 TYR A C 1
ATOM 694 O O . TYR A 1 86 ? 4.938 -3.154 -2.907 1.00 97.56 86 TYR A O 1
ATOM 702 N N . LYS A 1 87 ? 3.286 -4.019 -4.172 1.00 97.25 87 LYS A N 1
ATOM 703 C CA . LYS A 1 87 ? 3.403 -5.400 -3.693 1.00 97.25 87 LYS A CA 1
ATOM 704 C C . LYS A 1 87 ? 3.544 -6.320 -4.886 1.00 97.25 87 LYS A C 1
ATOM 706 O O . LYS A 1 87 ? 2.740 -6.251 -5.813 1.00 97.25 87 LYS A O 1
ATOM 711 N N . ALA A 1 88 ? 4.563 -7.163 -4.862 1.00 95.75 88 ALA A N 1
ATOM 712 C CA . ALA A 1 88 ? 4.715 -8.206 -5.852 1.00 95.75 88 ALA A CA 1
ATOM 713 C C . ALA A 1 88 ? 3.571 -9.215 -5.711 1.00 95.75 88 ALA A C 1
ATOM 715 O O . ALA A 1 88 ? 3.171 -9.570 -4.602 1.00 95.75 88 ALA A O 1
ATOM 716 N N . VAL A 1 89 ? 3.053 -9.683 -6.844 1.00 95.06 89 VAL A N 1
ATOM 717 C CA . VAL A 1 89 ? 1.912 -10.606 -6.861 1.00 95.06 89 VAL A CA 1
ATOM 718 C C . VAL A 1 89 ? 2.308 -12.001 -6.360 1.00 95.06 89 VAL A C 1
ATOM 720 O O . VAL A 1 89 ? 1.475 -12.684 -5.776 1.00 95.06 89 VAL A O 1
ATOM 723 N N . ASN A 1 90 ? 3.578 -12.398 -6.529 1.00 87.25 90 ASN A N 1
ATOM 724 C CA . ASN A 1 90 ? 3.978 -13.808 -6.436 1.00 87.25 90 ASN A CA 1
ATOM 725 C C . ASN A 1 90 ? 5.064 -14.131 -5.397 1.00 87.25 90 ASN A C 1
ATOM 727 O O . ASN A 1 90 ? 5.302 -15.305 -5.153 1.00 87.25 90 ASN A O 1
ATOM 731 N N . ASP A 1 91 ? 5.768 -13.146 -4.829 1.00 85.56 91 ASP A N 1
ATOM 732 C CA . ASP A 1 91 ? 6.959 -13.425 -3.999 1.00 85.56 91 ASP A CA 1
ATOM 733 C C . ASP A 1 91 ? 7.013 -12.648 -2.674 1.00 85.56 91 ASP A C 1
ATOM 735 O O .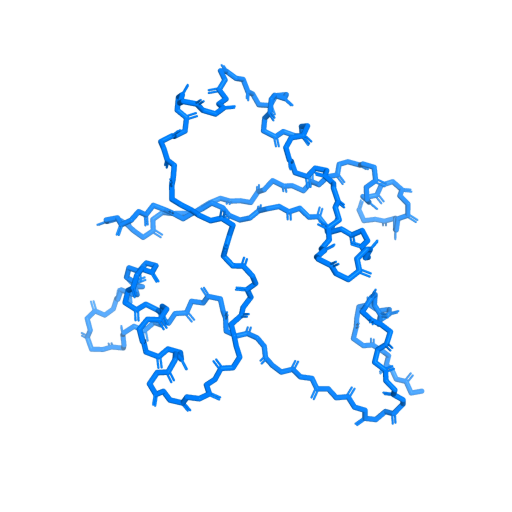 ASP A 1 91 ? 8.034 -12.631 -1.988 1.00 85.56 91 ASP A O 1
ATOM 739 N N . GLY A 1 92 ? 5.918 -11.974 -2.311 1.00 87.00 92 GLY A N 1
ATOM 740 C CA . GLY A 1 92 ? 5.787 -11.275 -1.033 1.00 87.00 92 GLY A CA 1
ATOM 741 C C . GLY A 1 92 ? 6.679 -10.038 -0.861 1.00 87.00 92 GLY A C 1
ATOM 742 O O . GLY A 1 92 ? 6.596 -9.389 0.188 1.00 87.00 92 GLY A O 1
ATOM 743 N N . ARG A 1 93 ? 7.503 -9.669 -1.856 1.00 93.81 93 ARG A N 1
ATOM 744 C CA . ARG A 1 93 ? 8.282 -8.426 -1.822 1.00 93.81 93 ARG A CA 1
ATOM 745 C C . ARG A 1 93 ? 7.361 -7.220 -1.934 1.00 93.81 93 ARG A C 1
ATOM 747 O O . ARG A 1 93 ? 6.366 -7.217 -2.660 1.00 93.81 93 ARG A O 1
ATOM 754 N N . SER A 1 94 ? 7.726 -6.153 -1.239 1.00 96.62 94 SER A N 1
ATOM 755 C CA . SER A 1 94 ? 6.998 -4.893 -1.297 1.00 96.62 94 SER A CA 1
ATOM 756 C C . SER A 1 94 ? 7.921 -3.718 -1.044 1.00 96.62 94 SER A C 1
ATOM 758 O O . SER A 1 94 ? 8.883 -3.839 -0.287 1.00 96.62 94 SER A O 1
ATOM 760 N N . PHE A 1 95 ? 7.580 -2.570 -1.611 1.00 97.44 95 PHE A N 1
ATOM 761 C CA . PHE A 1 95 ? 8.214 -1.300 -1.289 1.00 97.44 95 PHE A CA 1
ATOM 762 C C . PHE A 1 95 ? 7.163 -0.194 -1.254 1.00 97.44 95 PHE A C 1
ATOM 764 O O . PHE A 1 95 ? 6.063 -0.332 -1.793 1.00 97.44 95 PHE A O 1
ATOM 771 N N . LYS A 1 96 ? 7.498 0.909 -0.591 1.00 97.62 96 LYS A N 1
ATOM 772 C CA . LYS A 1 96 ? 6.655 2.100 -0.524 1.00 97.62 96 LYS A CA 1
ATOM 773 C C . LYS A 1 96 ? 7.373 3.273 -1.164 1.00 97.62 96 LYS A C 1
ATOM 775 O O . LYS A 1 96 ? 8.594 3.369 -1.078 1.00 97.62 96 LYS A O 1
ATOM 780 N N . VAL A 1 97 ? 6.598 4.163 -1.764 1.00 97.81 97 VAL A N 1
ATOM 781 C CA . VAL A 1 97 ? 7.081 5.431 -2.302 1.00 97.81 97 VAL A CA 1
ATOM 782 C C . VAL A 1 97 ? 6.261 6.525 -1.647 1.00 97.81 97 VAL A C 1
ATOM 784 O O . VAL A 1 97 ? 5.040 6.559 -1.806 1.00 97.81 97 VAL A O 1
ATOM 787 N N . ILE A 1 98 ? 6.925 7.367 -0.861 1.00 96.25 98 ILE A N 1
ATOM 788 C CA . ILE A 1 98 ? 6.289 8.460 -0.127 1.00 96.25 98 ILE A CA 1
ATOM 789 C C . ILE A 1 98 ? 6.416 9.739 -0.949 1.00 96.25 98 ILE A C 1
ATOM 791 O O . ILE A 1 98 ? 7.461 10.003 -1.541 1.00 96.25 98 ILE A O 1
ATOM 795 N N . ALA A 1 99 ? 5.346 10.525 -1.013 1.00 94.62 99 ALA A N 1
ATOM 796 C CA . ALA A 1 99 ? 5.344 11.774 -1.751 1.00 94.62 99 ALA A CA 1
ATOM 797 C C . ALA A 1 99 ? 6.125 12.852 -0.976 1.00 94.62 99 ALA A C 1
ATOM 799 O O . ALA A 1 99 ? 5.756 13.228 0.137 1.00 94.62 99 ALA A O 1
ATOM 800 N N . ASN A 1 100 ? 7.197 13.391 -1.565 1.00 92.19 100 ASN A N 1
ATOM 801 C CA . ASN A 1 100 ? 8.052 14.391 -0.901 1.0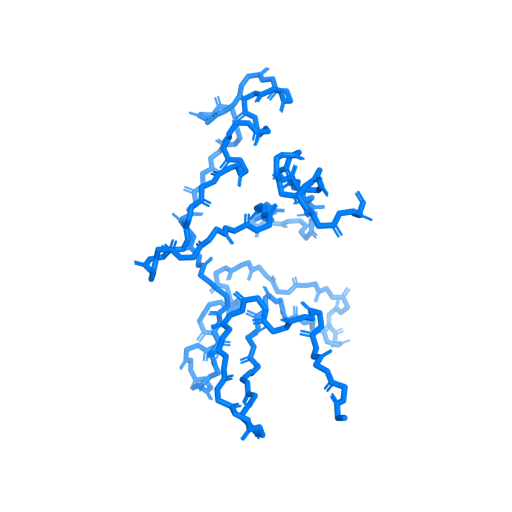0 92.19 100 ASN A CA 1
ATOM 802 C C . ASN A 1 100 ? 7.279 15.650 -0.472 1.00 92.19 100 ASN A C 1
ATOM 804 O O . ASN A 1 100 ? 7.539 16.232 0.576 1.00 92.19 100 ASN A O 1
ATOM 808 N N . ASP A 1 101 ? 6.288 16.062 -1.260 1.00 88.75 101 ASP A N 1
ATOM 809 C CA . ASP A 1 101 ? 5.430 17.207 -0.956 1.00 88.75 101 ASP A CA 1
ATOM 810 C C . ASP A 1 101 ? 4.426 16.926 0.180 1.00 88.75 101 ASP A C 1
ATOM 812 O O . ASP A 1 101 ? 3.769 17.843 0.682 1.00 8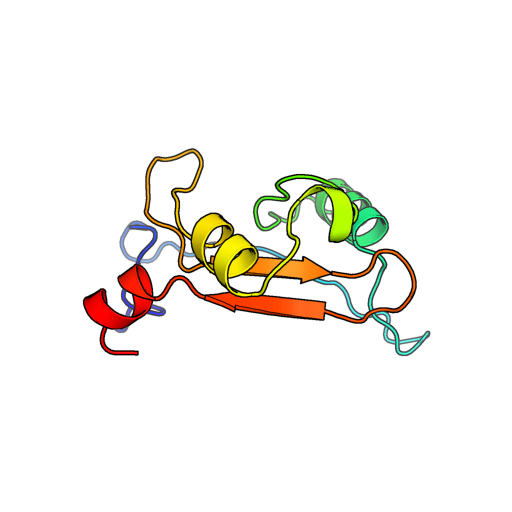8.75 101 ASP A O 1
ATOM 816 N N . TYR A 1 102 ? 4.246 15.663 0.566 1.00 87.50 102 TYR A N 1
ATOM 817 C CA . TYR A 1 102 ? 3.553 15.281 1.787 1.00 87.50 102 TYR A CA 1
ATOM 818 C C . TYR A 1 102 ? 4.498 15.365 2.990 1.00 87.50 102 TYR A C 1
ATOM 820 O O . TYR A 1 102 ? 4.111 15.987 3.978 1.00 87.50 102 TYR A O 1
ATOM 828 N N . LEU A 1 103 ? 5.725 14.837 2.885 1.00 88.75 103 LEU A N 1
ATOM 829 C CA . LEU A 1 103 ? 6.746 14.904 3.946 1.00 88.75 103 LEU A CA 1
ATOM 830 C C . LEU A 1 103 ? 7.039 16.352 4.358 1.00 88.75 103 LEU A C 1
ATOM 832 O O . LEU A 1 103 ? 6.855 16.726 5.514 1.00 88.75 103 LEU A O 1
ATOM 836 N N . LEU A 1 104 ? 7.349 17.213 3.381 1.00 87.38 104 LEU A N 1
ATOM 837 C CA . LEU A 1 104 ? 7.651 18.632 3.613 1.00 87.38 104 LEU A CA 1
ATOM 838 C C . LEU A 1 104 ? 6.504 19.395 4.291 1.00 87.38 104 LEU A C 1
ATOM 840 O O . LEU A 1 104 ? 6.743 20.359 5.012 1.00 87.38 104 LEU A O 1
ATOM 844 N N . LYS A 1 105 ? 5.252 18.980 4.060 1.00 84.75 105 LYS A N 1
ATOM 845 C CA . LYS A 1 105 ? 4.075 19.613 4.665 1.00 84.75 105 LYS A CA 1
ATOM 846 C C . LYS A 1 105 ? 3.864 19.184 6.120 1.00 84.75 105 LYS A C 1
ATOM 848 O O . LYS A 1 105 ? 3.334 19.974 6.898 1.00 84.75 105 LYS A O 1
ATOM 853 N N . HIS A 1 106 ? 4.207 17.945 6.466 1.00 80.88 106 HIS A N 1
ATOM 854 C CA . HIS A 1 106 ? 3.892 17.360 7.773 1.00 80.88 106 HIS A CA 1
ATOM 855 C C . HIS A 1 106 ? 5.111 17.215 8.695 1.00 80.88 106 HIS A C 1
ATOM 857 O O . HIS A 1 106 ? 4.923 16.864 9.856 1.00 80.88 106 HIS A O 1
ATOM 863 N N . GLY A 1 107 ? 6.316 17.551 8.219 1.00 72.06 107 GLY A N 1
ATOM 864 C CA . GLY A 1 107 ? 7.543 17.547 9.021 1.00 72.06 107 GLY A CA 1
ATOM 865 C C . GLY A 1 107 ? 8.042 16.144 9.370 1.00 72.06 107 GLY A C 1
ATOM 866 O O . GLY A 1 107 ? 8.580 15.955 10.458 1.00 72.06 107 GLY A O 1
ATOM 867 N N . GLU A 1 108 ? 7.814 15.181 8.475 1.00 59.22 108 GLU 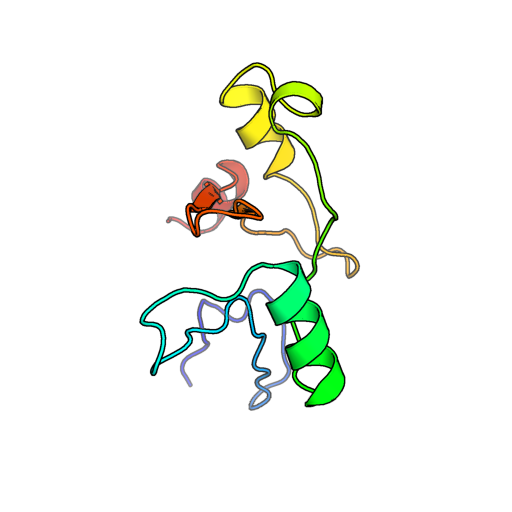A N 1
ATOM 868 C CA . GLU A 1 108 ? 8.304 13.795 8.565 1.00 59.22 108 GLU A CA 1
ATOM 869 C C . GLU A 1 108 ? 9.585 13.588 7.750 1.00 59.22 108 GLU A C 1
ATOM 871 O O . GLU A 1 108 ? 9.731 14.254 6.695 1.00 59.22 108 GLU A O 1
#

Organism: Cytospora mali (NCBI:txid578113)

Sequence (108 aa):
MVTINGNRHGYEKGQHEFFVYTIWDIDRQERFPPGLTEEWAKSLGILQVPVLGYVKLPDIASSNEDLLERAKGRHADGRKREGLVYKAVNDGRSFKVIANDYLLKHGE

Secondary structure (DSSP, 8-state):
---GGGGTT-PPTT-----B---EETTTTEEPPHHHHHHHHHHTT--B--------HHHH-SSHHHHHHHH--B-TTSPBP-EEEEE-SSS--EEEEE-HHHHHHHT-

Foldseek 3Di:
DDDDLVPLVPDDVPDDADADAWDADPVVRAIAFRVVVVVVCVVVVHHHDDDPDDDDCVVQDPDLVSQLVQQWDADPVRRTHQGDKDADRPDGDIDTHGHVVNCVVSVD